Protein AF-A0A7S2I1M5-F1 (afdb_monomer_lite)

Structure (mmCIF, N/CA/C/O backbone):
data_AF-A0A7S2I1M5-F1
#
_entry.id   AF-A0A7S2I1M5-F1
#
loop_
_atom_site.group_PDB
_atom_site.id
_atom_site.type_symbol
_atom_site.label_atom_id
_atom_site.label_alt_id
_atom_site.label_comp_id
_atom_site.label_asym_id
_atom_site.label_entity_id
_atom_site.label_seq_id
_atom_site.pdbx_PDB_ins_code
_atom_site.Cartn_x
_atom_site.Cartn_y
_atom_site.Cartn_z
_atom_site.occupancy
_atom_site.B_iso_or_equiv
_atom_site.auth_seq_id
_atom_site.auth_comp_id
_atom_site.auth_asym_id
_atom_site.auth_atom_id
_atom_site.pdbx_PDB_model_num
ATOM 1 N N . GLU A 1 1 ? -19.597 9.815 -10.025 1.00 85.69 1 GLU A N 1
ATOM 2 C CA . GLU A 1 1 ? -18.455 9.704 -10.959 1.00 85.69 1 GLU A CA 1
ATOM 3 C C . GLU A 1 1 ? -17.115 10.108 -10.335 1.00 85.69 1 GLU A C 1
ATOM 5 O O . GLU A 1 1 ? -16.298 9.227 -10.127 1.00 85.69 1 GLU A O 1
ATOM 10 N N . ARG A 1 2 ? -16.904 11.367 -9.913 1.00 95.94 2 ARG A N 1
ATOM 11 C CA . ARG A 1 2 ? -15.631 11.844 -9.312 1.00 95.94 2 ARG A CA 1
ATOM 12 C C . ARG A 1 2 ? -15.023 10.934 -8.230 1.00 95.94 2 ARG A C 1
ATOM 14 O O . ARG A 1 2 ? -13.830 10.662 -8.257 1.00 95.94 2 ARG A O 1
ATOM 21 N N . HIS A 1 3 ? -15.827 10.477 -7.269 1.00 96.06 3 HIS A N 1
ATOM 22 C CA . HIS A 1 3 ? -15.340 9.636 -6.167 1.00 96.06 3 HIS A CA 1
ATOM 23 C C . HIS A 1 3 ? -14.990 8.212 -6.614 1.00 96.06 3 HIS A C 1
ATOM 25 O O . HIS A 1 3 ? -14.012 7.655 -6.131 1.00 96.06 3 HIS A O 1
ATOM 31 N N . LEU A 1 4 ? -15.742 7.668 -7.576 1.00 96.50 4 LEU A N 1
ATOM 32 C CA . LEU A 1 4 ? -15.456 6.365 -8.175 1.00 96.50 4 LEU A CA 1
ATOM 33 C C . LEU A 1 4 ? -14.159 6.414 -8.992 1.00 96.50 4 LEU A C 1
ATOM 35 O O . LEU A 1 4 ? -13.310 5.545 -8.852 1.00 96.50 4 LEU A O 1
ATOM 39 N N . LEU A 1 5 ? -13.966 7.474 -9.780 1.00 97.69 5 LEU A N 1
ATOM 40 C CA . LEU A 1 5 ? -12.714 7.672 -10.504 1.00 97.69 5 LEU A CA 1
ATOM 41 C C . LEU A 1 5 ? -11.532 7.798 -9.532 1.00 97.69 5 LEU A C 1
ATOM 43 O O . LEU A 1 5 ? -10.484 7.196 -9.743 1.00 97.69 5 LEU A O 1
ATOM 47 N N . ARG A 1 6 ? -11.697 8.537 -8.426 1.00 96.75 6 ARG A N 1
ATOM 48 C CA . ARG A 1 6 ? -10.625 8.695 -7.436 1.00 96.75 6 ARG A CA 1
ATOM 49 C C . ARG A 1 6 ? -10.273 7.383 -6.734 1.00 96.75 6 ARG A C 1
ATOM 51 O O . ARG A 1 6 ? -9.089 7.157 -6.494 1.00 96.75 6 ARG A O 1
ATOM 58 N N . SER A 1 7 ? -11.257 6.534 -6.431 1.00 95.44 7 SER A N 1
ATOM 59 C CA . SER A 1 7 ? -10.991 5.222 -5.833 1.00 95.44 7 SER A CA 1
ATOM 60 C C . SER A 1 7 ? -10.299 4.277 -6.815 1.00 95.44 7 SER A C 1
ATOM 62 O O . SER A 1 7 ? -9.374 3.575 -6.423 1.00 95.44 7 SER A O 1
ATOM 64 N N . GLN A 1 8 ? -10.672 4.305 -8.097 1.00 95.88 8 GLN A N 1
ATOM 65 C CA . GLN A 1 8 ? -9.979 3.545 -9.141 1.00 95.88 8 GLN A CA 1
ATOM 66 C C . GLN A 1 8 ? -8.527 3.994 -9.300 1.00 95.88 8 GLN A C 1
ATOM 68 O O . GLN A 1 8 ? -7.641 3.149 -9.320 1.00 95.88 8 GLN A O 1
ATOM 73 N N . ILE A 1 9 ? -8.276 5.308 -9.336 1.00 96.62 9 ILE A N 1
ATOM 74 C CA . ILE A 1 9 ? -6.912 5.849 -9.373 1.00 96.62 9 ILE A CA 1
ATOM 75 C C . ILE A 1 9 ? -6.118 5.356 -8.163 1.00 96.62 9 ILE A C 1
ATOM 77 O O . ILE A 1 9 ? -5.013 4.875 -8.344 1.00 96.62 9 ILE A O 1
ATOM 81 N N . ALA A 1 10 ? -6.671 5.427 -6.948 1.00 95.19 10 ALA A N 1
ATOM 82 C CA . ALA A 1 10 ? -5.961 4.979 -5.749 1.00 95.19 10 ALA A CA 1
ATOM 83 C C . ALA A 1 10 ? -5.568 3.492 -5.819 1.0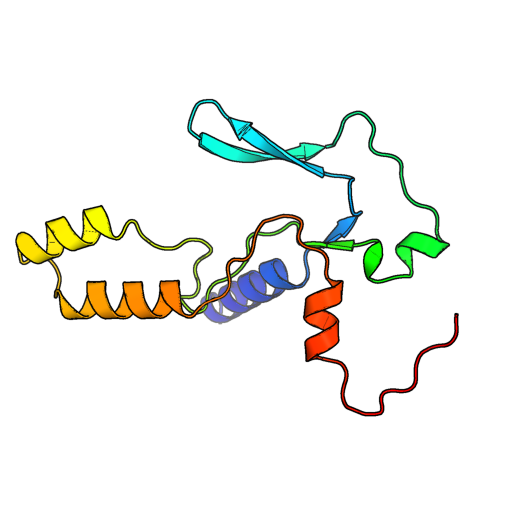0 95.19 10 ALA A C 1
ATOM 85 O O . ALA A 1 10 ? -4.428 3.155 -5.523 1.00 95.19 10 ALA A O 1
ATOM 86 N N . ARG A 1 11 ? -6.484 2.625 -6.273 1.00 95.19 11 ARG A N 1
ATOM 87 C CA . ARG A 1 11 ? -6.215 1.189 -6.449 1.00 95.19 11 ARG A CA 1
ATOM 88 C C . ARG A 1 11 ? -5.154 0.925 -7.516 1.00 95.19 11 ARG A C 1
ATOM 90 O O . ARG A 1 11 ? -4.221 0.181 -7.265 1.00 95.19 11 ARG A O 1
ATOM 97 N N . ILE A 1 12 ? -5.277 1.557 -8.685 1.00 95.88 12 ILE A N 1
ATOM 98 C CA . ILE A 1 12 ? -4.308 1.392 -9.779 1.00 95.88 12 ILE A CA 1
ATOM 99 C C . ILE A 1 12 ? -2.938 1.918 -9.354 1.00 95.88 12 ILE A C 1
ATOM 101 O O . ILE A 1 12 ? -1.933 1.275 -9.621 1.00 95.88 12 ILE A O 1
ATOM 105 N N . THR A 1 13 ? -2.881 3.062 -8.669 1.00 96.19 13 THR A N 1
ATOM 106 C CA . THR A 1 13 ? -1.617 3.608 -8.175 1.00 96.19 13 THR A CA 1
ATOM 107 C C . THR A 1 13 ? -0.955 2.651 -7.188 1.00 96.19 13 THR A C 1
ATOM 109 O O . THR A 1 13 ? 0.223 2.374 -7.359 1.00 96.19 13 THR A O 1
ATOM 112 N N . ALA A 1 14 ? -1.687 2.115 -6.211 1.00 94.19 14 ALA A N 1
ATOM 113 C CA . ALA A 1 14 ? -1.117 1.193 -5.230 1.00 94.19 14 ALA A CA 1
ATOM 114 C C . ALA A 1 14 ? -0.580 -0.110 -5.854 1.00 94.19 14 ALA A C 1
ATOM 116 O O . ALA A 1 14 ? 0.443 -0.600 -5.406 1.00 94.19 14 ALA A O 1
ATOM 117 N N . THR A 1 15 ? -1.232 -0.649 -6.892 1.00 91.75 15 THR A N 1
ATOM 118 C CA . THR A 1 15 ? -0.873 -1.963 -7.468 1.00 91.75 15 THR A CA 1
ATOM 119 C C . THR A 1 15 ? 0.037 -1.888 -8.699 1.00 91.75 15 THR A C 1
ATOM 121 O O . THR A 1 15 ? 0.743 -2.841 -9.002 1.00 91.75 15 THR A O 1
ATOM 124 N N . CYS A 1 16 ? 0.001 -0.797 -9.468 1.00 93.25 16 CYS A N 1
ATOM 125 C CA . CYS A 1 16 ? 0.679 -0.711 -10.770 1.00 93.25 16 CYS A CA 1
ATOM 126 C C . CYS A 1 16 ? 1.800 0.334 -10.825 1.00 93.25 16 CYS A C 1
ATOM 128 O O . CYS A 1 16 ? 2.344 0.582 -11.901 1.00 93.25 16 CYS A O 1
ATOM 130 N N . THR A 1 17 ? 2.124 0.987 -9.708 1.00 94.69 17 THR A N 1
ATOM 131 C CA . THR A 1 17 ? 3.210 1.974 -9.665 1.00 94.69 17 THR A CA 1
ATOM 132 C C . THR A 1 17 ? 4.482 1.290 -9.197 1.00 94.69 17 THR A C 1
ATOM 134 O O . THR A 1 17 ? 4.646 1.004 -8.012 1.00 94.69 17 THR A O 1
ATOM 137 N N . LEU A 1 18 ? 5.357 1.011 -10.161 1.00 94.19 18 LEU A N 1
ATOM 138 C CA . LEU A 1 18 ? 6.566 0.224 -9.962 1.00 94.19 18 LEU A CA 1
ATOM 139 C C . LEU A 1 18 ? 7.821 1.079 -10.122 1.00 94.19 18 LEU A C 1
ATOM 141 O O . LEU A 1 18 ? 7.841 2.054 -10.878 1.00 94.19 18 LEU A O 1
ATOM 145 N N . ALA A 1 19 ? 8.877 0.670 -9.435 1.00 94.06 19 ALA A N 1
ATOM 146 C CA . ALA A 1 19 ? 10.228 1.161 -9.624 1.00 94.06 19 ALA A CA 1
ATOM 147 C C . ALA A 1 19 ? 11.164 0.010 -9.986 1.00 94.06 19 ALA A C 1
ATOM 149 O O . ALA A 1 19 ? 10.855 -1.167 -9.797 1.00 94.06 19 ALA A O 1
ATOM 150 N N . VAL A 1 20 ? 12.325 0.381 -10.513 1.00 93.88 20 VAL A N 1
ATOM 151 C CA . VAL A 1 20 ? 13.424 -0.553 -10.724 1.00 93.88 20 VAL A CA 1
ATOM 152 C C . VAL A 1 20 ? 13.936 -1.016 -9.360 1.00 93.88 20 VAL A C 1
ATOM 154 O O . VAL A 1 20 ? 14.154 -0.195 -8.464 1.00 93.88 20 VAL A O 1
ATOM 157 N N . LYS A 1 21 ? 14.120 -2.328 -9.206 1.00 91.06 21 LYS A N 1
ATOM 158 C CA . LYS A 1 21 ? 14.640 -2.927 -7.974 1.00 91.06 21 LYS A CA 1
ATOM 159 C C . LYS A 1 21 ? 16.004 -2.324 -7.621 1.00 91.06 21 LYS A C 1
ATOM 161 O O . LYS A 1 21 ? 16.805 -2.036 -8.506 1.00 91.06 21 LYS A O 1
ATOM 166 N N . ASP A 1 22 ? 16.232 -2.091 -6.330 1.00 90.25 22 ASP A N 1
ATOM 167 C CA . ASP A 1 22 ? 17.449 -1.475 -5.774 1.00 90.25 22 ASP A CA 1
ATOM 168 C C . ASP A 1 22 ? 17.760 -0.035 -6.237 1.00 90.25 22 ASP A C 1
ATOM 170 O O . ASP A 1 22 ? 18.828 0.491 -5.916 1.00 90.25 22 ASP A O 1
ATOM 174 N N . PHE A 1 23 ? 16.842 0.631 -6.949 1.00 92.38 23 PHE A N 1
ATOM 175 C CA . PHE A 1 23 ? 17.012 2.033 -7.347 1.00 92.38 23 PHE A CA 1
ATOM 176 C C . PHE A 1 23 ? 16.702 3.010 -6.205 1.00 92.38 23 PHE A C 1
ATOM 178 O O . PHE A 1 23 ? 17.336 4.058 -6.073 1.00 92.38 23 PHE A O 1
ATOM 185 N N . TYR A 1 24 ? 15.730 2.650 -5.369 1.00 93.12 24 TYR A N 1
ATOM 186 C CA . TYR A 1 24 ? 15.339 3.413 -4.192 1.00 93.12 24 TYR A CA 1
ATOM 187 C C . TYR A 1 24 ? 15.654 2.646 -2.910 1.00 93.12 24 TYR A C 1
ATOM 189 O O . TYR A 1 24 ? 15.665 1.416 -2.893 1.00 93.12 24 TYR A O 1
ATOM 197 N N . GLU A 1 25 ? 15.841 3.388 -1.827 1.00 91.62 25 GLU A N 1
ATOM 198 C CA . GLU A 1 25 ? 15.895 2.874 -0.465 1.00 91.62 25 GLU A CA 1
ATOM 199 C C . GLU A 1 25 ? 14.926 3.639 0.440 1.00 91.62 25 GLU A C 1
ATOM 201 O O . GLU A 1 25 ? 14.572 4.796 0.183 1.00 91.62 25 GLU A O 1
ATOM 206 N N . MET A 1 26 ? 14.455 2.963 1.488 1.00 90.94 26 MET A N 1
ATOM 207 C CA . MET A 1 26 ? 13.621 3.580 2.513 1.00 90.94 26 MET A CA 1
ATOM 208 C C . MET A 1 26 ? 14.526 4.134 3.611 1.00 90.94 26 MET A C 1
ATOM 210 O O . MET A 1 26 ? 15.196 3.374 4.304 1.00 90.94 26 MET A O 1
ATOM 214 N N . GLU A 1 27 ? 14.508 5.449 3.791 1.00 88.00 27 GLU A N 1
ATOM 215 C CA . GLU A 1 27 ? 15.173 6.129 4.898 1.00 88.00 27 GLU A CA 1
ATOM 216 C C . GLU A 1 27 ? 14.133 6.524 5.942 1.00 88.00 27 GLU A C 1
ATOM 218 O O . GLU A 1 27 ? 13.071 7.061 5.615 1.00 88.00 27 GLU A O 1
ATOM 223 N N . GLU A 1 28 ? 14.430 6.249 7.204 1.00 86.75 28 GLU A N 1
ATOM 224 C CA . GLU A 1 28 ? 13.636 6.717 8.332 1.00 86.75 28 GLU A CA 1
ATOM 225 C C . GLU A 1 28 ? 14.188 8.072 8.774 1.00 86.75 28 GLU A C 1
ATOM 227 O O . GLU A 1 28 ? 15.375 8.184 9.084 1.00 86.75 28 GLU A O 1
ATOM 232 N N . ASP A 1 29 ? 13.353 9.112 8.736 1.00 81.19 29 ASP A N 1
ATOM 233 C CA . ASP A 1 29 ? 13.740 10.417 9.269 1.00 81.19 29 ASP A CA 1
ATOM 234 C C . ASP A 1 29 ? 13.750 10.423 10.810 1.00 81.19 29 ASP A C 1
ATOM 236 O O . ASP A 1 29 ? 13.324 9.469 11.462 1.00 81.19 29 ASP A O 1
ATOM 240 N N . ASP A 1 30 ? 14.237 11.515 11.409 1.00 74.19 30 ASP A N 1
ATOM 241 C CA . ASP A 1 30 ? 14.330 11.665 12.871 1.00 74.19 30 ASP A CA 1
ATOM 242 C C . ASP A 1 30 ? 12.962 11.557 13.586 1.00 74.19 30 ASP A C 1
ATOM 244 O O . ASP A 1 30 ? 12.912 11.292 14.789 1.00 74.19 30 ASP A O 1
ATOM 248 N N . ASP A 1 31 ? 11.856 11.742 12.853 1.00 74.12 31 ASP A N 1
ATOM 249 C CA . ASP A 1 31 ? 10.479 11.630 13.345 1.00 74.12 31 ASP A CA 1
ATOM 250 C C . ASP A 1 31 ? 9.891 10.212 13.143 1.00 74.12 31 ASP A C 1
ATOM 252 O O . ASP A 1 31 ? 8.702 9.984 13.394 1.00 74.12 31 ASP A O 1
ATOM 256 N N . GLY A 1 32 ? 10.701 9.244 12.693 1.00 71.56 32 GLY A N 1
ATOM 257 C CA . GLY A 1 32 ? 10.291 7.859 12.445 1.00 71.56 32 GLY A CA 1
ATOM 258 C C . GLY A 1 32 ? 9.483 7.671 11.156 1.00 71.56 32 GLY A C 1
ATOM 259 O O . GLY A 1 32 ? 8.852 6.630 10.937 1.00 71.56 32 GLY A O 1
ATOM 260 N N . LYS A 1 33 ? 9.432 8.686 10.288 1.00 74.94 33 LYS A N 1
ATOM 261 C CA . LYS A 1 33 ? 8.671 8.641 9.046 1.00 74.94 33 LYS A CA 1
ATOM 262 C C . LYS A 1 33 ? 9.560 8.121 7.924 1.00 74.94 33 LYS A C 1
ATOM 264 O O . LYS A 1 33 ? 10.550 8.724 7.520 1.00 74.94 33 LYS A O 1
ATOM 269 N N . LYS A 1 34 ? 9.142 6.986 7.365 1.00 81.69 34 LYS A N 1
ATOM 270 C CA . LYS A 1 34 ? 9.806 6.363 6.221 1.00 81.69 34 LYS A CA 1
ATOM 271 C C . LYS A 1 34 ? 9.581 7.200 4.958 1.00 81.69 34 LYS A C 1
ATOM 273 O O . LYS A 1 34 ? 8.440 7.450 4.558 1.00 81.69 34 LYS A O 1
ATOM 278 N N . THR A 1 35 ? 10.666 7.615 4.318 1.00 84.44 35 THR A N 1
ATOM 279 C CA . THR A 1 35 ? 10.678 8.322 3.035 1.00 84.44 35 THR A CA 1
ATOM 280 C C . THR A 1 35 ? 11.529 7.560 2.029 1.00 84.44 35 THR A C 1
ATOM 282 O O . THR A 1 35 ? 12.490 6.893 2.392 1.00 84.44 35 THR A O 1
ATOM 285 N N . MET A 1 36 ? 11.143 7.621 0.758 1.00 89.69 36 MET A N 1
ATOM 286 C CA . MET A 1 36 ? 11.868 6.956 -0.319 1.00 89.69 36 MET A CA 1
ATOM 287 C C . MET A 1 36 ? 12.924 7.913 -0.881 1.00 89.69 36 MET A C 1
ATOM 289 O O . MET A 1 36 ? 12.577 9.036 -1.261 1.00 89.69 36 MET A O 1
ATOM 293 N N . LYS A 1 37 ? 14.184 7.476 -0.954 1.00 90.94 37 LYS A N 1
ATOM 294 C CA . LYS A 1 37 ? 15.285 8.222 -1.583 1.00 90.94 37 LYS A CA 1
ATOM 295 C C . LYS A 1 37 ? 15.998 7.372 -2.623 1.00 90.94 37 LYS A C 1
ATOM 297 O O . LYS A 1 37 ? 15.967 6.148 -2.561 1.00 90.94 37 LYS A O 1
ATOM 302 N N . GLU A 1 38 ? 16.582 8.033 -3.618 1.00 90.25 38 GLU A N 1
ATOM 303 C CA . GLU A 1 38 ? 17.430 7.368 -4.610 1.00 90.25 38 GLU A CA 1
ATOM 304 C C . GLU A 1 38 ? 18.699 6.871 -3.927 1.00 90.25 38 GLU A C 1
ATOM 306 O O . GLU A 1 38 ? 19.342 7.619 -3.189 1.00 90.25 38 GLU A O 1
ATOM 311 N N . LYS A 1 39 ? 19.054 5.615 -4.182 1.00 90.44 39 LYS A N 1
ATOM 312 C CA . LYS A 1 39 ? 20.274 5.020 -3.649 1.00 90.44 39 LYS A CA 1
ATOM 313 C C . LYS A 1 39 ? 21.486 5.636 -4.351 1.00 90.44 39 LYS A C 1
ATOM 315 O O . LYS A 1 39 ? 21.525 5.682 -5.579 1.00 90.44 39 LYS A O 1
ATOM 320 N N . GLU A 1 40 ? 22.490 6.078 -3.594 1.00 82.56 40 GLU A N 1
ATOM 321 C CA . GLU A 1 40 ? 23.649 6.802 -4.154 1.00 82.56 40 GLU A CA 1
ATOM 322 C C . GLU A 1 40 ? 24.441 5.978 -5.191 1.00 82.56 40 GLU A C 1
ATOM 324 O O . GLU A 1 40 ? 24.957 6.533 -6.160 1.00 82.56 40 GLU A O 1
ATOM 329 N N . ASP A 1 41 ? 24.463 4.650 -5.035 1.00 83.31 41 ASP A N 1
ATOM 330 C CA . ASP A 1 41 ? 25.117 3.696 -5.941 1.00 83.31 41 ASP A CA 1
ATOM 331 C C . ASP A 1 41 ? 24.123 2.962 -6.866 1.00 83.31 41 ASP A C 1
ATOM 333 O O . ASP A 1 41 ? 24.385 1.838 -7.307 1.00 83.31 41 ASP A O 1
ATOM 337 N N . ALA A 1 42 ? 22.952 3.550 -7.144 1.00 81.62 42 ALA A N 1
ATOM 338 C CA . ALA A 1 42 ? 21.955 2.942 -8.021 1.00 81.62 42 ALA A CA 1
ATOM 339 C C . ALA A 1 42 ? 22.523 2.723 -9.436 1.00 81.62 42 ALA A C 1
ATOM 341 O O . ALA A 1 42 ? 22.719 3.658 -10.217 1.00 81.62 42 ALA A O 1
ATOM 342 N N . ALA A 1 43 ? 22.765 1.461 -9.792 1.00 82.25 43 ALA A N 1
ATOM 343 C CA . ALA A 1 43 ? 23.099 1.069 -11.152 1.00 82.25 43 ALA A CA 1
ATOM 344 C C . ALA A 1 43 ? 21.811 0.794 -11.931 1.00 82.25 43 ALA A C 1
ATOM 346 O O . ALA A 1 43 ? 20.938 0.070 -11.460 1.00 82.25 43 ALA A O 1
ATOM 347 N N . VAL A 1 44 ? 21.698 1.350 -13.139 1.00 83.69 44 VAL A N 1
ATOM 348 C CA . VAL A 1 44 ? 20.577 1.032 -14.031 1.00 83.69 44 VAL A CA 1
ATOM 349 C C . VAL A 1 44 ? 20.769 -0.396 -14.561 1.00 83.69 44 VAL A C 1
ATOM 351 O O . VAL A 1 44 ? 21.789 -0.645 -15.214 1.00 83.69 44 VAL A O 1
ATOM 354 N N . PRO A 1 45 ? 19.821 -1.318 -14.312 1.00 87.31 45 PRO A N 1
ATOM 355 C CA . PRO A 1 45 ? 19.900 -2.698 -14.779 1.00 87.31 45 PRO A CA 1
ATOM 356 C C . PRO A 1 45 ? 19.952 -2.804 -16.302 1.00 87.31 45 PRO A C 1
ATOM 358 O O . PRO A 1 45 ? 19.530 -1.906 -17.041 1.00 87.31 45 PRO A O 1
ATOM 361 N N . GLY A 1 46 ? 20.452 -3.939 -16.785 1.00 90.31 46 GLY A N 1
ATOM 362 C CA . GLY A 1 46 ? 20.485 -4.230 -18.214 1.00 90.31 46 GLY A CA 1
ATOM 363 C C . GLY A 1 46 ? 19.083 -4.466 -18.803 1.00 90.31 46 GLY A C 1
ATOM 364 O O . GLY A 1 46 ? 18.144 -4.803 -18.080 1.00 90.31 46 GLY A O 1
ATOM 365 N N . PRO A 1 47 ? 18.915 -4.377 -20.139 1.00 90.38 47 PRO A N 1
ATOM 366 C CA . PRO A 1 47 ? 17.632 -4.656 -20.788 1.00 90.38 47 PRO A CA 1
ATOM 367 C C . PRO A 1 47 ? 17.081 -6.058 -20.518 1.00 90.38 47 PRO A C 1
ATOM 369 O O . PRO A 1 47 ? 15.871 -6.243 -20.572 1.00 90.38 47 PRO A O 1
ATOM 372 N N . ASP A 1 48 ? 17.940 -7.047 -20.266 1.00 90.38 48 ASP A N 1
ATOM 373 C CA . ASP A 1 48 ? 17.506 -8.420 -19.992 1.00 90.38 48 ASP A CA 1
ATOM 374 C C . ASP A 1 48 ? 16.947 -8.585 -18.573 1.00 90.38 48 ASP A C 1
ATOM 376 O O . ASP A 1 48 ? 15.989 -9.328 -18.387 1.00 90.38 48 ASP A O 1
ATOM 380 N N . GLU A 1 49 ? 17.450 -7.825 -17.598 1.00 86.81 49 GLU A N 1
ATOM 381 C CA . GLU A 1 49 ? 16.950 -7.826 -16.216 1.00 86.81 49 GLU A CA 1
ATOM 382 C C . GLU A 1 49 ? 15.594 -7.112 -16.127 1.00 86.81 49 GLU A C 1
ATOM 384 O O . GLU A 1 49 ? 14.659 -7.622 -15.512 1.00 86.81 49 GLU A O 1
ATOM 389 N N . LEU A 1 50 ? 15.439 -5.986 -16.837 1.00 90.19 50 LEU A N 1
ATOM 390 C CA . LEU A 1 50 ? 14.195 -5.202 -16.867 1.00 90.19 50 LEU A CA 1
ATOM 391 C C . LEU A 1 50 ? 13.023 -5.908 -17.568 1.00 90.19 50 LEU A C 1
ATOM 393 O O . LEU A 1 50 ? 11.874 -5.500 -17.391 1.00 90.19 50 LEU A O 1
ATOM 397 N N . LYS A 1 51 ? 13.290 -6.941 -18.376 1.00 90.94 51 LYS A N 1
ATOM 398 C CA . LYS A 1 51 ? 12.240 -7.781 -18.980 1.00 90.94 51 LYS A CA 1
ATOM 399 C C . LYS A 1 51 ? 11.596 -8.724 -17.971 1.00 90.94 51 LYS A C 1
ATOM 401 O O . LYS A 1 51 ? 10.471 -9.157 -18.203 1.00 90.94 51 LYS A O 1
ATOM 406 N N . THR A 1 52 ? 12.321 -9.077 -16.913 1.00 90.00 52 THR A N 1
ATOM 407 C CA . THR A 1 52 ? 11.861 -10.033 -15.905 1.00 90.00 52 THR A CA 1
ATOM 408 C C . THR A 1 52 ? 11.129 -9.321 -14.782 1.00 90.00 52 THR A C 1
ATOM 410 O O . THR A 1 52 ? 11.438 -8.177 -14.450 1.00 90.00 52 THR A O 1
ATOM 413 N N . GLU A 1 53 ? 10.182 -10.015 -14.161 1.00 89.25 53 GLU A N 1
ATOM 414 C CA . GLU A 1 53 ? 9.467 -9.532 -12.982 1.00 89.25 53 GLU A CA 1
ATOM 415 C C . GLU A 1 53 ? 10.410 -9.180 -11.821 1.00 89.25 53 GLU A C 1
ATOM 417 O O . GLU A 1 53 ? 10.188 -8.192 -11.125 1.00 89.25 53 GLU A O 1
ATOM 422 N N . GLY A 1 54 ? 11.521 -9.910 -11.678 1.00 88.75 54 GLY A N 1
ATOM 423 C CA . GLY A 1 54 ? 12.501 -9.695 -10.614 1.00 88.75 54 GLY A CA 1
ATOM 424 C C . GLY A 1 54 ? 13.284 -8.386 -10.713 1.00 88.75 54 GLY A C 1
ATOM 425 O O . GLY A 1 54 ? 13.958 -8.021 -9.753 1.00 88.75 54 GLY A O 1
ATOM 426 N N . GLY A 1 55 ? 13.186 -7.660 -11.832 1.00 91.38 55 GLY A N 1
ATOM 427 C CA . GLY A 1 55 ? 13.758 -6.321 -11.989 1.00 91.38 55 GLY A CA 1
ATOM 428 C C . GLY A 1 55 ? 12.900 -5.191 -11.404 1.00 91.38 55 GLY A C 1
ATOM 429 O O . GLY A 1 55 ? 13.336 -4.038 -11.429 1.00 91.38 55 GLY A O 1
AT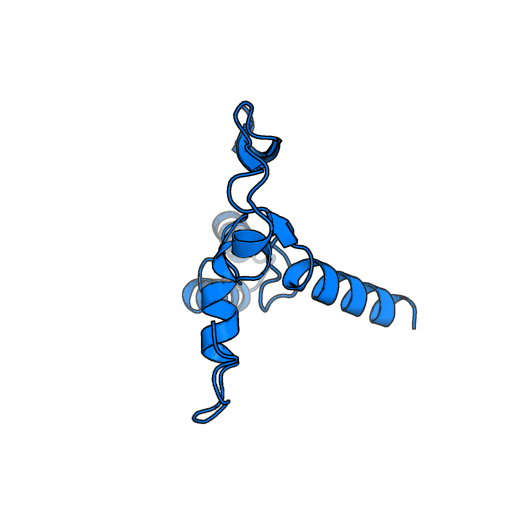OM 430 N N . TRP A 1 56 ? 11.701 -5.492 -10.890 1.00 93.19 56 TRP A N 1
ATOM 431 C CA . TRP A 1 56 ? 10.704 -4.494 -10.493 1.00 93.19 56 TRP A CA 1
ATOM 432 C C . TRP A 1 56 ? 10.199 -4.690 -9.062 1.00 93.19 56 TRP A C 1
ATOM 434 O O . TRP A 1 56 ? 10.030 -5.812 -8.586 1.00 93.19 56 TRP A O 1
ATOM 444 N N . CYS A 1 57 ? 9.907 -3.577 -8.392 1.00 93.50 57 CYS A N 1
ATOM 445 C CA . CYS A 1 57 ? 9.292 -3.550 -7.068 1.00 93.50 57 CYS A CA 1
ATOM 446 C C . CYS A 1 57 ? 8.203 -2.474 -6.961 1.00 93.50 57 CYS A C 1
ATOM 448 O O . CYS A 1 57 ? 8.175 -1.516 -7.742 1.00 93.50 57 CYS A O 1
ATOM 450 N N . HIS A 1 58 ? 7.303 -2.617 -5.989 1.00 94.62 58 HIS A N 1
ATOM 451 C CA . HIS A 1 58 ? 6.265 -1.629 -5.693 1.00 94.62 58 HIS A CA 1
ATOM 452 C C . HIS A 1 58 ? 6.860 -0.362 -5.081 1.00 94.62 58 HIS A C 1
ATOM 454 O O . HIS A 1 58 ? 7.564 -0.420 -4.078 1.00 94.62 58 HIS A O 1
ATOM 460 N N . CYS A 1 59 ? 6.536 0.807 -5.636 1.00 93.50 59 CYS A N 1
ATOM 461 C CA . CYS A 1 59 ? 7.006 2.097 -5.109 1.00 93.50 59 CYS A CA 1
ATOM 462 C C . CYS A 1 59 ? 5.874 3.022 -4.639 1.00 93.50 59 CYS A C 1
ATOM 464 O O . CYS A 1 59 ? 6.107 4.186 -4.307 1.00 93.50 59 CYS A O 1
ATOM 466 N N . ALA A 1 60 ? 4.645 2.507 -4.574 1.00 92.88 60 ALA A N 1
ATOM 467 C CA . ALA A 1 60 ? 3.514 3.158 -3.926 1.00 92.88 60 ALA A CA 1
ATOM 468 C C . ALA A 1 60 ? 3.107 2.388 -2.656 1.00 92.88 60 ALA A C 1
ATOM 470 O O . ALA A 1 60 ? 3.250 1.168 -2.623 1.00 92.88 60 ALA A O 1
ATOM 471 N N . PRO A 1 61 ? 2.562 3.067 -1.627 1.00 92.25 61 PRO A N 1
ATOM 472 C CA . PRO A 1 61 ? 2.070 2.389 -0.434 1.00 92.25 61 PRO A CA 1
ATOM 473 C C . PRO A 1 61 ? 0.976 1.376 -0.766 1.00 92.25 61 PRO A C 1
ATOM 475 O O . PRO A 1 61 ? 0.024 1.705 -1.484 1.00 92.25 61 PRO A O 1
ATOM 478 N N . PHE A 1 62 ? 1.091 0.183 -0.182 1.00 92.81 62 PHE A N 1
ATOM 479 C CA . PHE A 1 62 ? 0.081 -0.859 -0.298 1.00 92.81 62 PHE A CA 1
ATOM 480 C C . PHE A 1 62 ? -1.282 -0.365 0.205 1.00 92.81 62 PHE A C 1
ATOM 482 O O . PHE A 1 62 ? -1.377 0.429 1.147 1.00 92.81 62 PHE A O 1
ATOM 489 N N . LEU A 1 63 ? -2.354 -0.827 -0.439 1.00 93.50 63 LEU A N 1
ATOM 490 C CA . LEU A 1 63 ? -3.721 -0.488 -0.066 1.00 93.50 63 LEU A CA 1
ATOM 491 C C . LEU A 1 63 ? -4.358 -1.668 0.669 1.00 93.50 63 LEU A C 1
ATOM 493 O O . LEU A 1 63 ? -4.761 -2.639 0.037 1.00 93.50 63 LEU A O 1
ATOM 497 N N . LEU A 1 64 ? -4.504 -1.528 1.985 1.00 93.56 64 LEU A N 1
ATOM 498 C CA . LEU A 1 64 ? -5.124 -2.521 2.859 1.00 93.56 64 LEU A CA 1
ATOM 499 C C . LEU A 1 64 ? -6.587 -2.776 2.479 1.00 93.56 64 LEU A C 1
ATOM 501 O O . LEU A 1 64 ? -7.260 -1.920 1.888 1.00 93.56 64 LEU A O 1
ATOM 505 N N . SER A 1 65 ? -7.130 -3.896 2.949 1.00 90.69 65 SER A N 1
ATOM 506 C CA . SER A 1 65 ? -8.547 -4.268 2.843 1.00 90.69 65 SER A CA 1
ATOM 507 C C . SER A 1 65 ? -9.504 -3.184 3.368 1.00 90.69 65 SER A C 1
ATOM 509 O O . SER A 1 65 ? -10.625 -3.025 2.876 1.00 90.69 65 SER A O 1
ATOM 511 N N . THR A 1 66 ? -9.036 -2.363 4.312 1.00 90.94 66 THR A N 1
ATOM 512 C CA . THR A 1 66 ? -9.757 -1.203 4.863 1.00 90.94 66 THR A CA 1
ATOM 513 C C . THR A 1 66 ? -9.823 0.007 3.921 1.00 90.94 66 THR A C 1
ATOM 515 O O . THR A 1 66 ? -10.492 0.999 4.228 1.00 90.94 66 THR A O 1
ATOM 518 N N . GLY A 1 67 ? -9.136 -0.038 2.776 1.00 89.94 67 GLY A N 1
ATOM 519 C CA . GLY A 1 67 ? -9.031 1.060 1.814 1.00 89.94 67 GLY A CA 1
ATOM 520 C C . GLY A 1 67 ? -8.077 2.179 2.243 1.00 89.94 67 GLY A C 1
ATOM 521 O O . GLY A 1 67 ? -8.181 3.297 1.733 1.00 89.94 67 GLY A O 1
ATOM 522 N N . LYS A 1 68 ? -7.170 1.902 3.186 1.00 91.88 68 LYS A N 1
ATOM 523 C CA . LYS A 1 68 ? -6.117 2.810 3.672 1.00 91.88 68 LYS A CA 1
ATOM 524 C C . LYS A 1 68 ? -4.744 2.162 3.506 1.00 91.88 68 LYS A C 1
ATOM 526 O O . LYS A 1 68 ? -4.662 0.968 3.271 1.00 91.88 68 LYS A O 1
ATOM 531 N N . SER A 1 69 ? -3.677 2.940 3.655 1.00 90.94 69 SER A N 1
ATOM 532 C CA . SER A 1 69 ? -2.293 2.451 3.557 1.00 90.94 69 SER A CA 1
ATOM 533 C C . SER A 1 69 ? -1.629 2.162 4.906 1.00 90.94 69 SER A C 1
ATOM 535 O O . SER A 1 69 ? -0.446 1.850 4.957 1.00 90.94 69 SER A O 1
ATOM 537 N N . SER A 1 70 ? -2.351 2.339 6.012 1.00 90.12 70 SER A N 1
ATOM 538 C CA . SER A 1 70 ? -1.859 2.037 7.354 1.00 90.12 70 SER A CA 1
ATOM 539 C C . SER A 1 70 ? -3.010 1.692 8.291 1.00 90.12 70 SER A C 1
ATOM 541 O O . SER A 1 70 ? -4.126 2.218 8.164 1.00 90.12 70 SER A O 1
ATOM 543 N N . TRP A 1 71 ? -2.722 0.809 9.244 1.00 91.00 71 TRP A N 1
ATOM 544 C CA . TRP A 1 71 ? -3.627 0.507 10.343 1.00 91.00 71 TRP A CA 1
ATOM 545 C C . TRP A 1 71 ? -3.714 1.697 11.306 1.00 91.00 71 TRP A C 1
ATOM 547 O O . TRP A 1 71 ? -2.736 2.430 11.484 1.00 91.00 71 TRP A O 1
ATOM 557 N N . PRO A 1 72 ? -4.893 1.951 11.899 1.00 90.56 72 PRO A N 1
ATOM 558 C CA . PRO A 1 72 ? -5.010 2.945 12.948 1.00 90.56 72 PRO A CA 1
ATOM 559 C C . PRO A 1 72 ? -4.256 2.486 14.199 1.00 90.56 72 PRO A C 1
ATOM 561 O O . PRO A 1 72 ? -4.080 1.298 14.439 1.00 90.56 72 PRO A O 1
ATOM 564 N N . ASP A 1 73 ? -3.868 3.451 15.023 1.00 91.81 73 ASP A N 1
ATOM 565 C CA . ASP A 1 73 ? -3.290 3.192 16.337 1.00 91.81 73 ASP A CA 1
ATOM 566 C C . ASP A 1 73 ? -4.343 2.535 17.246 1.00 91.81 73 ASP A C 1
ATOM 568 O O . ASP A 1 73 ? -5.304 3.187 17.673 1.00 91.81 73 ASP A O 1
ATOM 572 N N . LEU A 1 74 ? -4.197 1.226 17.469 1.00 91.50 74 LEU A N 1
ATOM 573 C CA . LEU A 1 74 ? -5.163 0.424 18.215 1.00 91.50 74 LEU A CA 1
ATOM 574 C C . LEU A 1 74 ? -5.145 0.735 19.712 1.00 91.50 74 LEU A C 1
ATOM 576 O O . LEU A 1 74 ? -6.201 0.665 20.335 1.00 91.50 74 LEU A O 1
ATOM 580 N N . GLU A 1 75 ? -4.012 1.164 20.273 1.00 92.00 75 GLU A N 1
ATOM 581 C CA . GLU A 1 75 ? -3.922 1.577 21.679 1.00 92.00 75 GLU A CA 1
ATOM 582 C C . GLU A 1 75 ? -4.752 2.842 21.909 1.00 92.00 75 GLU A C 1
ATOM 584 O O . GLU A 1 75 ? -5.642 2.867 22.760 1.00 92.00 75 GLU A O 1
ATOM 589 N N . LYS A 1 76 ? -4.579 3.857 21.053 1.00 92.56 76 LYS A N 1
ATOM 590 C CA .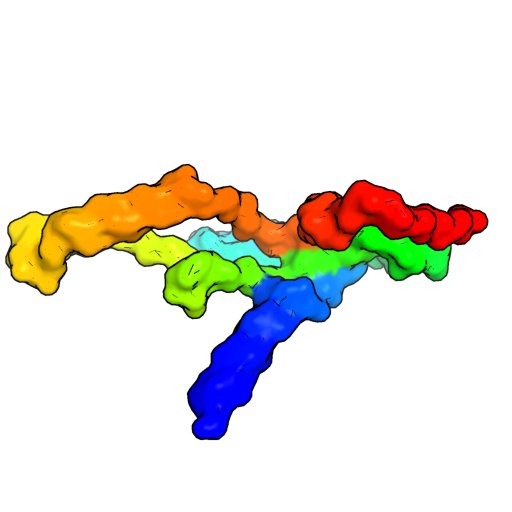 LYS A 1 76 ? -5.393 5.084 21.110 1.00 92.56 76 LYS A CA 1
ATOM 591 C C . LYS A 1 76 ? -6.878 4.837 20.855 1.00 92.56 76 LYS A C 1
ATOM 593 O O . LYS A 1 76 ? -7.721 5.636 21.267 1.00 92.56 76 LYS A O 1
ATOM 598 N N . LEU A 1 77 ? -7.224 3.799 20.094 1.00 91.62 77 LEU A N 1
ATOM 599 C CA . LEU A 1 77 ? -8.620 3.408 19.902 1.00 91.62 77 LEU A CA 1
ATOM 600 C C . LEU A 1 77 ? -9.162 2.668 21.127 1.00 91.62 77 LEU A C 1
ATOM 602 O O . LEU A 1 77 ? -10.294 2.933 21.520 1.00 91.62 77 LEU A O 1
ATOM 606 N N . GLN A 1 78 ? -8.363 1.812 21.758 1.00 92.00 78 GLN A N 1
ATOM 607 C CA . GLN A 1 78 ? -8.733 1.123 22.989 1.00 92.00 78 GLN A CA 1
ATOM 608 C C . GLN A 1 78 ? -9.021 2.120 24.122 1.00 92.00 78 GLN A C 1
ATOM 610 O O . GLN A 1 78 ? -10.082 2.040 24.734 1.00 92.00 78 GLN A O 1
ATOM 615 N N . GLU A 1 79 ? -8.169 3.133 24.313 1.00 94.00 79 GLU A N 1
ATOM 616 C CA . GLU A 1 79 ? -8.412 4.223 25.275 1.00 94.00 79 GLU A CA 1
ATOM 617 C C . GLU A 1 79 ? -9.763 4.918 25.022 1.00 94.00 79 GLU A C 1
ATOM 619 O O . GLU A 1 79 ? -10.567 5.120 25.930 1.00 94.00 79 GLU A O 1
ATOM 624 N N . LYS A 1 80 ? -10.079 5.215 23.756 1.00 92.12 80 LYS A N 1
ATOM 625 C CA . LYS A 1 80 ? -11.370 5.815 23.376 1.00 92.12 80 LYS A CA 1
ATOM 626 C C . LYS A 1 80 ? -12.558 4.878 23.589 1.00 92.12 80 LYS A C 1
ATOM 628 O O . LYS A 1 80 ? -13.677 5.363 23.768 1.00 92.12 80 LYS A O 1
ATOM 633 N N . ALA A 1 81 ? -12.353 3.565 23.511 1.00 92.06 81 ALA A N 1
ATOM 634 C CA . ALA A 1 81 ? -13.393 2.585 23.799 1.00 92.06 81 ALA A CA 1
ATOM 635 C C . ALA A 1 81 ? -13.702 2.552 25.301 1.00 92.06 81 ALA A C 1
ATOM 637 O O . ALA A 1 81 ? -14.870 2.574 25.684 1.00 92.06 81 ALA A O 1
ATOM 638 N N . GLU A 1 82 ? -12.667 2.619 26.140 1.00 92.38 82 GLU A N 1
ATOM 639 C CA . GLU A 1 82 ? -12.786 2.714 27.600 1.00 92.38 82 GLU A CA 1
ATOM 640 C C . GLU A 1 82 ? -13.454 4.027 28.046 1.00 92.38 82 GLU A C 1
ATOM 642 O O . GLU A 1 82 ? -14.261 4.035 28.977 1.00 92.38 82 GLU A O 1
ATOM 647 N N . GLU A 1 83 ? -13.210 5.128 27.327 1.00 94.56 83 GLU A N 1
ATOM 648 C CA . GLU A 1 83 ? -13.925 6.404 27.491 1.00 94.56 83 GLU A CA 1
ATOM 649 C C . GLU A 1 83 ? -15.373 6.381 26.950 1.00 94.56 83 GLU A C 1
ATOM 651 O O . GLU A 1 83 ? -16.111 7.361 27.090 1.00 94.56 83 GLU A O 1
ATOM 656 N N . GLY A 1 84 ? -15.806 5.283 26.319 1.00 90.62 84 GLY A N 1
ATOM 657 C CA . GLY A 1 84 ? -17.148 5.117 25.756 1.00 90.62 84 GLY A CA 1
ATOM 658 C C . GLY A 1 84 ? -17.410 5.916 24.472 1.00 90.62 84 GLY A C 1
ATOM 659 O O . GLY A 1 84 ? -18.566 6.081 24.076 1.00 90.62 84 GLY A O 1
ATOM 660 N N . LEU A 1 85 ? -16.364 6.428 23.815 1.00 91.50 85 LEU A N 1
ATOM 661 C CA . LEU A 1 85 ? -16.467 7.202 22.571 1.00 91.50 85 LEU A CA 1
ATOM 662 C C . LEU A 1 85 ? -16.607 6.312 21.332 1.00 91.50 85 LEU A C 1
ATOM 664 O O . LEU A 1 85 ? -17.148 6.749 20.314 1.00 91.50 85 LEU A O 1
ATOM 668 N N . ILE A 1 86 ? -16.120 5.075 21.410 1.00 91.88 86 ILE A N 1
ATOM 669 C CA . ILE A 1 86 ? -16.272 4.051 20.375 1.00 91.88 86 ILE A CA 1
ATOM 670 C C . ILE A 1 86 ? -16.602 2.700 21.016 1.00 91.88 86 ILE A C 1
ATOM 672 O O . ILE A 1 86 ? -16.406 2.498 22.207 1.00 91.88 86 ILE A O 1
ATOM 676 N N . SER A 1 87 ? -17.126 1.766 20.227 1.00 94.25 87 SER A N 1
ATOM 677 C CA . SER A 1 87 ? -17.426 0.415 20.710 1.00 94.25 87 SER A CA 1
ATOM 678 C C . SER A 1 87 ? -16.163 -0.451 20.757 1.00 94.25 87 SER A C 1
ATOM 680 O O . SER A 1 87 ? -15.400 -0.470 19.791 1.00 94.25 87 SER A O 1
ATOM 682 N N . GLU A 1 88 ? -15.994 -1.229 21.829 1.00 92.81 88 GLU A N 1
ATOM 683 C CA . GLU A 1 88 ? -14.941 -2.253 21.951 1.00 92.81 88 GLU A CA 1
ATOM 684 C C . GLU A 1 88 ? -14.987 -3.287 20.812 1.00 92.81 88 GLU A C 1
ATOM 686 O O . GLU A 1 88 ? -13.947 -3.770 20.362 1.00 92.81 88 GLU A O 1
ATOM 691 N N . ASP A 1 89 ? -16.181 -3.590 20.283 1.00 93.00 89 ASP A N 1
ATOM 692 C CA . ASP A 1 89 ? -16.329 -4.516 19.156 1.00 93.00 89 ASP A CA 1
ATOM 693 C C . ASP A 1 89 ? -15.627 -3.987 17.895 1.00 93.00 89 ASP A C 1
ATOM 695 O O . ASP A 1 89 ? -15.031 -4.772 17.160 1.00 93.00 89 ASP A O 1
ATOM 699 N N . ILE A 1 90 ? -15.618 -2.663 17.676 1.00 91.25 90 ILE A N 1
ATOM 700 C CA . ILE A 1 90 ? -14.928 -2.038 16.535 1.00 91.25 90 ILE A CA 1
ATOM 701 C C . ILE A 1 90 ? -13.415 -2.225 16.660 1.00 91.25 90 ILE A C 1
ATOM 703 O O . ILE A 1 90 ? -12.761 -2.566 15.676 1.00 91.25 90 ILE A O 1
ATOM 707 N N . VAL A 1 91 ? -12.855 -2.021 17.857 1.00 92.69 91 VAL A N 1
ATOM 708 C CA . VAL A 1 91 ? -11.413 -2.190 18.104 1.00 92.69 91 VAL A CA 1
ATOM 709 C C . VAL A 1 91 ? -11.014 -3.647 17.897 1.00 92.69 91 VAL A C 1
ATOM 711 O O . VAL A 1 91 ? -10.050 -3.932 17.190 1.00 92.69 91 VAL A O 1
ATOM 714 N N . ARG A 1 92 ? -11.810 -4.583 18.427 1.00 93.44 92 ARG A N 1
ATOM 715 C CA . ARG A 1 92 ? -11.577 -6.020 18.257 1.00 93.44 92 ARG A CA 1
ATOM 716 C C . ARG A 1 92 ? -11.652 -6.456 16.795 1.00 93.44 92 ARG A C 1
ATOM 718 O O . ARG A 1 92 ? -10.860 -7.294 16.371 1.00 93.44 92 ARG A O 1
ATOM 725 N N . ASP A 1 93 ? -12.609 -5.941 16.031 1.00 93.38 93 ASP A N 1
ATOM 726 C CA . ASP A 1 93 ? -12.756 -6.308 14.623 1.00 93.38 93 ASP A CA 1
ATOM 727 C C . ASP A 1 93 ? -11.626 -5.720 13.766 1.00 93.38 93 ASP A C 1
ATOM 729 O O . ASP A 1 93 ? -11.123 -6.413 12.884 1.00 93.38 93 ASP A O 1
ATOM 733 N N . LEU A 1 94 ? -11.158 -4.504 14.073 1.00 92.44 94 LEU A N 1
ATOM 734 C CA . LEU A 1 94 ? -9.966 -3.922 13.446 1.00 92.44 94 LEU A CA 1
ATOM 735 C C . LEU A 1 94 ? -8.697 -4.716 13.769 1.00 92.44 94 LEU A C 1
ATOM 737 O O . LEU A 1 94 ? -7.945 -5.024 12.850 1.00 92.44 94 LEU A O 1
ATOM 741 N N . GLN A 1 95 ? -8.497 -5.111 15.030 1.00 93.69 95 GLN A N 1
ATOM 742 C CA . GLN A 1 95 ? -7.370 -5.961 15.428 1.00 93.69 95 GLN A CA 1
ATOM 743 C C . GLN A 1 95 ? -7.380 -7.285 14.656 1.00 93.69 95 GLN A C 1
ATOM 745 O O . GLN A 1 95 ? -6.375 -7.673 14.076 1.00 93.69 95 GLN A O 1
ATOM 750 N N . LYS A 1 96 ? -8.538 -7.953 14.567 1.00 94.19 96 LYS A N 1
ATOM 751 C CA . LYS A 1 96 ? -8.661 -9.197 13.791 1.00 94.19 96 LYS A CA 1
ATOM 752 C C . LYS A 1 96 ? -8.343 -9.001 12.314 1.00 94.19 96 LYS A C 1
ATOM 754 O O . LYS A 1 96 ? -7.789 -9.905 11.703 1.00 94.19 96 LYS A O 1
ATOM 759 N N . GLN A 1 97 ? -8.762 -7.891 11.709 1.00 92.69 97 GLN A N 1
ATOM 760 C CA . GLN A 1 97 ? -8.435 -7.626 10.308 1.00 92.69 97 GLN A CA 1
ATOM 761 C C . GLN A 1 97 ? -6.929 -7.405 10.142 1.00 92.69 97 GLN A C 1
ATOM 763 O O . GLN A 1 97 ? -6.342 -8.005 9.249 1.00 92.69 97 GLN A O 1
ATOM 768 N N . GLN A 1 98 ? -6.310 -6.641 11.045 1.00 92.38 98 GLN A N 1
ATOM 769 C CA . GLN A 1 98 ? -4.867 -6.411 11.055 1.00 92.38 98 GLN A CA 1
ATOM 770 C C . GLN A 1 98 ? -4.062 -7.704 11.221 1.00 92.38 98 GLN A C 1
ATOM 772 O O . GLN A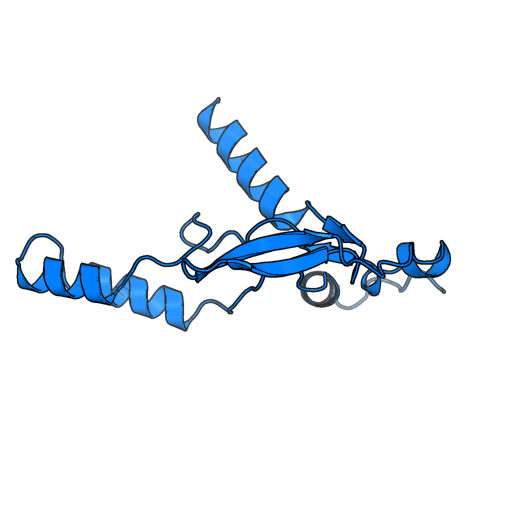 1 98 ? -3.081 -7.888 10.514 1.00 92.38 98 GLN A O 1
ATOM 777 N N . ASP A 1 99 ? -4.492 -8.611 12.098 1.00 92.38 99 ASP A N 1
ATOM 778 C CA . ASP A 1 99 ? -3.787 -9.874 12.354 1.00 92.38 99 ASP A CA 1
ATOM 779 C C . ASP A 1 99 ? -3.910 -10.885 11.199 1.00 92.38 99 ASP A C 1
ATOM 781 O O . ASP A 1 99 ? -3.072 -11.775 11.062 1.00 92.38 99 ASP A O 1
ATOM 785 N N . ASN A 1 100 ? -4.974 -10.790 10.393 1.00 92.38 100 ASN A N 1
ATOM 786 C CA . ASN A 1 100 ? -5.235 -11.709 9.280 1.00 92.38 100 ASN A CA 1
ATOM 787 C C . ASN A 1 100 ? -4.693 -11.208 7.934 1.00 92.38 100 ASN A C 1
ATOM 789 O O . ASN A 1 100 ? -4.650 -11.984 6.980 1.00 92.38 100 ASN A O 1
ATOM 793 N N . GLU A 1 101 ? -4.346 -9.927 7.824 1.00 89.44 101 GLU A N 1
ATOM 794 C CA . GLU A 1 101 ? -3.824 -9.337 6.594 1.00 89.44 101 GLU A CA 1
ATOM 795 C C . GLU A 1 101 ? -2.292 -9.399 6.599 1.00 89.44 101 GLU A C 1
ATOM 797 O O . GLU A 1 101 ? -1.650 -9.066 7.596 1.00 89.44 101 GLU A O 1
ATOM 802 N N . ALA A 1 102 ? -1.701 -9.865 5.496 1.00 85.81 102 ALA A N 1
ATOM 803 C CA . ALA A 1 102 ? -0.252 -9.961 5.374 1.00 85.81 102 ALA A CA 1
ATOM 804 C C . ALA A 1 102 ? 0.391 -8.570 5.481 1.00 85.81 102 ALA A C 1
ATOM 806 O O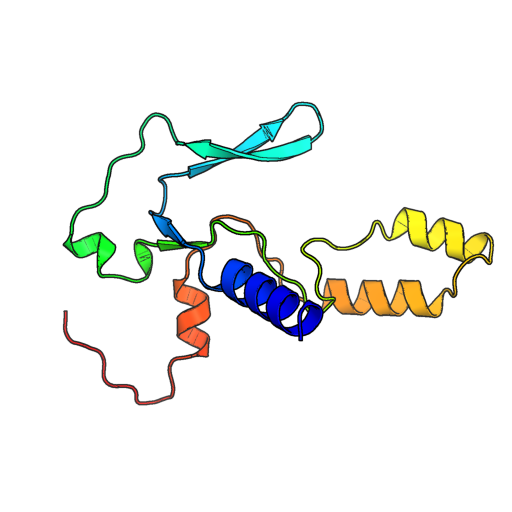 . ALA A 1 102 ? -0.160 -7.566 5.020 1.00 85.81 102 ALA A O 1
ATOM 807 N N . ALA A 1 103 ? 1.563 -8.511 6.113 1.00 83.31 103 ALA A N 1
ATOM 808 C CA . ALA A 1 103 ? 2.351 -7.292 6.127 1.00 83.31 103 ALA A CA 1
ATOM 809 C C . ALA A 1 103 ? 2.914 -7.060 4.722 1.00 83.31 103 ALA A C 1
ATOM 811 O O . ALA A 1 103 ? 3.561 -7.949 4.181 1.00 83.31 103 ALA A O 1
ATOM 812 N N . HIS A 1 104 ? 2.659 -5.871 4.180 1.00 86.25 104 HIS A N 1
ATOM 813 C CA . HIS A 1 104 ? 3.218 -5.409 2.917 1.00 86.25 104 HIS A CA 1
ATOM 814 C C . HIS A 1 104 ? 4.072 -4.171 3.171 1.00 86.25 104 HIS A C 1
ATOM 816 O O . HIS A 1 104 ? 3.575 -3.132 3.626 1.00 86.25 104 HIS A O 1
ATOM 822 N N . GLU A 1 105 ? 5.362 -4.286 2.902 1.00 85.44 105 GLU A N 1
ATOM 823 C CA . GLU A 1 105 ? 6.328 -3.205 2.974 1.00 85.44 105 GLU A CA 1
ATOM 824 C C . GLU A 1 105 ? 6.503 -2.497 1.621 1.00 85.44 105 GLU A C 1
ATOM 826 O O . GLU A 1 105 ? 6.148 -2.978 0.546 1.00 85.44 105 GLU A O 1
ATOM 831 N N . MET A 1 106 ? 7.042 -1.280 1.675 1.00 89.75 106 MET A N 1
ATOM 832 C CA . MET A 1 106 ? 7.443 -0.559 0.467 1.00 89.75 106 MET A CA 1
ATOM 833 C C . MET A 1 106 ? 8.633 -1.264 -0.190 1.00 89.75 106 MET A C 1
ATOM 835 O O . MET A 1 106 ? 9.509 -1.759 0.514 1.00 89.75 106 MET A O 1
ATOM 839 N N . LEU A 1 107 ? 8.718 -1.202 -1.522 1.00 91.25 107 LEU A N 1
ATOM 840 C CA . LEU A 1 107 ? 9.793 -1.802 -2.326 1.00 91.25 107 LEU A CA 1
ATOM 841 C C . LEU A 1 107 ? 9.797 -3.342 -2.346 1.00 91.25 107 LEU A C 1
ATOM 843 O O . LEU A 1 107 ? 10.806 -3.943 -2.715 1.00 91.25 107 LEU A O 1
ATOM 847 N N . GLU A 1 108 ? 8.667 -3.983 -2.038 1.00 90.81 108 GLU A N 1
ATOM 848 C CA . GLU A 1 108 ? 8.467 -5.422 -2.260 1.00 90.81 108 GLU A CA 1
ATOM 849 C C . GLU A 1 108 ? 8.494 -5.778 -3.755 1.00 90.81 108 GLU A C 1
ATOM 851 O O . GLU A 1 108 ? 7.990 -5.035 -4.603 1.00 90.81 108 GLU A O 1
ATOM 856 N N . GLY A 1 109 ? 9.115 -6.913 -4.087 1.00 92.00 109 GLY A N 1
ATOM 857 C CA . GLY A 1 109 ? 9.205 -7.415 -5.460 1.00 92.00 109 GLY A CA 1
ATOM 858 C C . GLY A 1 109 ? 7.861 -7.935 -5.971 1.00 92.00 109 GLY A C 1
ATOM 859 O O . GLY A 1 109 ? 7.100 -8.540 -5.226 1.00 92.00 109 GLY A O 1
ATOM 860 N N . ILE A 1 110 ? 7.583 -7.758 -7.263 1.00 92.25 110 ILE A N 1
ATOM 861 C CA . ILE A 1 110 ? 6.290 -8.151 -7.867 1.00 92.25 110 ILE A CA 1
ATOM 862 C C . ILE A 1 110 ? 6.170 -9.655 -8.184 1.00 92.25 110 ILE A C 1
ATOM 864 O O . ILE A 1 110 ? 5.200 -10.105 -8.795 1.00 92.25 110 ILE A O 1
ATOM 868 N N . GLU A 1 111 ? 7.190 -10.440 -7.840 1.00 89.69 111 GLU A N 1
ATOM 869 C CA . GLU A 1 111 ? 7.290 -11.867 -8.161 1.00 89.69 111 GLU A CA 1
ATOM 870 C C . GLU A 1 111 ? 6.213 -12.690 -7.434 1.00 89.69 111 GLU A C 1
ATOM 872 O O . GLU A 1 111 ? 5.658 -13.634 -8.007 1.00 89.69 111 GLU A O 1
ATOM 877 N N . GLU A 1 112 ? 5.890 -12.307 -6.196 1.00 81.69 112 GLU A N 1
ATOM 878 C CA . GLU A 1 112 ? 4.904 -12.983 -5.346 1.00 81.69 112 GLU A CA 1
ATOM 879 C C . GLU A 1 112 ? 3.471 -12.729 -5.839 1.00 81.69 112 GLU A C 1
ATOM 881 O O . GLU 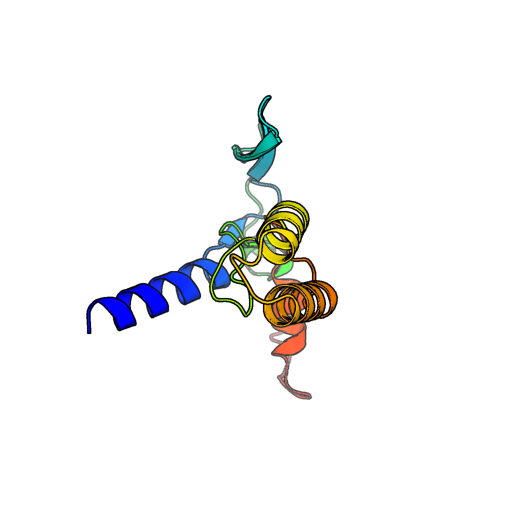A 1 112 ? 2.710 -13.682 -6.016 1.00 81.69 112 GLU A O 1
ATOM 886 N N . ASP A 1 113 ? 3.144 -11.489 -6.216 1.00 83.62 113 ASP A N 1
ATOM 887 C CA . ASP A 1 113 ? 1.844 -11.114 -6.796 1.00 83.62 113 ASP A CA 1
ATOM 888 C C . ASP A 1 113 ? 1.504 -11.933 -8.051 1.00 83.62 113 ASP A C 1
ATOM 890 O O . ASP A 1 113 ? 0.360 -12.323 -8.303 1.00 83.62 113 ASP A O 1
ATOM 894 N N . LEU A 1 114 ? 2.519 -12.201 -8.875 1.00 76.81 114 LEU A N 1
ATOM 895 C CA . LEU A 1 114 ? 2.364 -12.970 -10.104 1.00 76.81 114 LEU A CA 1
ATOM 896 C C . LEU A 1 114 ? 2.185 -14.464 -9.833 1.00 76.81 114 LEU A C 1
ATOM 898 O O . LEU A 1 114 ? 1.550 -15.146 -10.639 1.00 76.81 114 LEU A O 1
ATOM 902 N N . ALA A 1 115 ? 2.727 -14.988 -8.733 1.00 75.25 115 ALA A N 1
ATOM 903 C CA . ALA A 1 115 ? 2.549 -16.388 -8.362 1.00 75.25 115 ALA A CA 1
ATOM 904 C C . ALA A 1 115 ? 1.077 -16.705 -8.062 1.00 75.25 115 ALA A C 1
ATOM 906 O O . ALA A 1 115 ? 0.595 -17.765 -8.459 1.00 75.25 115 ALA A O 1
ATOM 907 N N . GLU A 1 116 ? 0.343 -15.764 -7.464 1.00 66.19 116 GLU A N 1
ATOM 908 C CA . GLU A 1 116 ? -1.101 -15.891 -7.226 1.00 66.19 116 GLU A CA 1
ATOM 909 C C . GLU A 1 116 ? -1.933 -15.825 -8.518 1.00 66.19 116 GLU A C 1
ATOM 911 O O . GLU A 1 116 ? -3.026 -16.389 -8.602 1.00 66.19 116 GLU A O 1
ATOM 916 N N . LEU A 1 117 ? -1.407 -15.153 -9.548 1.00 65.50 117 LEU A N 1
ATOM 917 C CA . LEU A 1 117 ? -2.069 -14.949 -10.836 1.00 65.50 117 LEU A CA 1
ATOM 918 C C . LEU A 1 117 ? -1.735 -16.007 -11.888 1.00 65.50 117 LEU A C 1
ATOM 920 O O . LEU A 1 117 ? -2.407 -16.031 -12.919 1.00 65.50 117 LEU A O 1
ATOM 924 N N . LYS A 1 118 ? -0.725 -16.862 -11.680 1.00 56.88 118 LYS A N 1
ATOM 925 C CA . LYS A 1 118 ? -0.377 -17.943 -12.614 1.00 56.88 118 LYS A CA 1
ATOM 926 C C . LYS A 1 118 ? -1.447 -19.044 -12.517 1.00 56.88 118 LYS A C 1
ATOM 928 O O . LYS A 1 118 ? -1.433 -19.806 -11.551 1.00 56.88 118 LYS A O 1
ATOM 933 N N . PRO A 1 119 ? -2.376 -19.186 -13.490 1.00 52.34 119 PRO A N 1
ATOM 934 C CA . PRO A 1 119 ? -3.240 -20.357 -13.515 1.00 52.34 119 PRO A CA 1
ATOM 935 C C . PRO A 1 119 ? -2.371 -21.599 -13.737 1.00 52.34 119 PRO A C 1
ATOM 937 O O . PRO A 1 119 ? -1.381 -21.536 -14.475 1.00 52.34 119 PRO A O 1
ATOM 940 N N . GLU A 1 120 ? -2.747 -22.734 -13.141 1.00 43.94 120 GLU A N 1
ATOM 941 C CA . GLU A 1 120 ? -2.164 -24.033 -13.491 1.00 43.94 120 GLU A CA 1
ATOM 942 C C . GLU A 1 120 ? -2.272 -24.230 -15.017 1.00 43.94 120 GLU A C 1
ATOM 944 O O . GLU A 1 120 ? -3.346 -24.519 -15.544 1.00 43.94 120 GLU A O 1
ATOM 949 N N . GLY A 1 121 ? -1.169 -24.015 -15.743 1.00 50.88 121 GLY A N 1
ATOM 950 C CA . GLY A 1 121 ? -1.091 -24.213 -17.194 1.00 50.88 121 GLY A CA 1
ATOM 951 C C . GLY A 1 121 ? -0.892 -22.975 -18.078 1.00 50.88 121 GLY A C 1
ATOM 952 O O . GLY A 1 121 ? -1.008 -23.118 -19.293 1.00 50.88 121 GLY A O 1
ATOM 953 N N . ALA A 1 122 ? -0.572 -21.785 -17.553 1.00 46.34 122 ALA A N 1
ATOM 954 C CA . ALA A 1 122 ? -0.080 -20.708 -18.423 1.00 46.34 122 ALA A CA 1
ATOM 955 C C . ALA A 1 122 ? 1.335 -21.046 -18.923 1.00 46.34 122 ALA A C 1
ATOM 957 O O . ALA A 1 122 ? 2.289 -21.072 -18.145 1.00 46.34 122 ALA A O 1
ATOM 958 N N . GLU A 1 123 ? 1.448 -21.346 -20.220 1.00 45.03 123 GLU A N 1
ATOM 959 C CA . GLU A 1 123 ? 2.714 -21.624 -20.892 1.00 45.03 123 GLU A CA 1
ATOM 960 C C . GLU A 1 123 ? 3.721 -20.503 -20.618 1.00 45.03 123 GLU A C 1
ATOM 962 O O . GLU A 1 123 ? 3.475 -19.322 -20.869 1.00 45.03 123 GLU A O 1
ATOM 967 N N . THR A 1 124 ? 4.865 -20.902 -20.074 1.00 47.62 124 THR A N 1
ATOM 968 C CA . THR A 1 124 ? 6.038 -20.061 -19.874 1.00 47.62 124 THR A CA 1
ATOM 969 C C . THR A 1 124 ? 6.426 -19.418 -21.200 1.00 47.62 124 THR A C 1
ATOM 971 O O . THR A 1 124 ? 6.725 -20.137 -22.156 1.00 47.62 124 THR A O 1
ATOM 974 N N . SER A 1 125 ? 6.471 -18.086 -21.263 1.00 47.28 125 SER A N 1
ATOM 975 C CA . SER A 1 125 ? 7.197 -17.418 -22.344 1.00 47.28 125 SER A CA 1
ATOM 976 C C . SER A 1 125 ? 8.665 -17.851 -22.234 1.00 47.28 125 SER A C 1
ATOM 978 O O . SER A 1 125 ? 9.252 -17.662 -21.167 1.00 47.28 125 SER A O 1
ATOM 980 N N . PRO A 1 126 ? 9.247 -18.496 -23.260 1.00 44.31 126 PRO A N 1
ATOM 981 C CA . PRO A 1 126 ? 10.611 -18.995 -23.177 1.00 44.31 126 PRO A CA 1
ATOM 982 C C . PRO A 1 126 ? 11.605 -17.836 -23.049 1.00 44.31 126 PRO A C 1
ATOM 984 O O . PRO A 1 126 ? 11.398 -16.768 -23.631 1.00 44.31 126 PRO A O 1
ATOM 987 N N . ALA A 1 127 ? 12.643 -18.105 -22.253 1.00 45.41 127 ALA A N 1
ATOM 988 C CA . ALA A 1 127 ? 13.811 -17.265 -21.999 1.00 45.41 127 ALA A CA 1
ATOM 989 C C . ALA A 1 127 ? 14.543 -16.823 -23.276 1.00 45.41 127 ALA A C 1
ATOM 991 O O . ALA A 1 127 ? 14.544 -17.598 -24.264 1.00 45.41 127 ALA A O 1
#

pLDDT: mean 86.49, std 12.7, range [43.94, 97.69]

InterPro domains:
  IPR006802 Radial spokehead-like protein [PF04712] (1-114)
  IPR006802 Radial spokehead-like protein [PTHR13159] (1-114)

Organism: NCBI:txid327968

Secondary structure (DSSP, 8-state):
-HHHHHHHHHHHHHHH-EEETTTEEEEEPTTS-EEEEE-TT-PPPPHHHHTSGGGEEE-S----TTSSSS---HHHHHHHHHTTSS-HHHHHHHHHHHHHSPP--TT-BTHHHHHHH--TT-PPPP-

Sequence (127 aa):
ERHLLRSQIARITATCTLAVKDFYEMEEDDDGKKTMKEKEDAAVPGPDELKTEGGWCHCAPFLLSTGKSSWPDLEKLQEKAEEGLISEDIVRDLQKQQDNEAAHEMLEGIEEDLAELKPEGAETSPA

Radius of gyration: 19.08 Å; chains: 1; bounding box: 44×36×51 Å

Foldseek 3Di:
DVVVVVLVVLQCLQQPAKDFALQWDWDQDPVRDTDIDGDPPDDDDDPVLVVDLQRMFGADQHQAPVRDSDQPDLVVVVVCCVVVNDPPVVSVVSVVSVVPDDDDDHGHGCPVVVVVVDDPDDDDPDD